Protein AF-A0A916HVB7-F1 (afdb_monomer)

Foldseek 3Di:
DDPDDDDDDPVVVVVCVVVVHDDDDDDDCQDDDDPDPPDPDDDDPVSSVCCCPPPPVVVVVVVVVVVVVVD

Radius of gyration: 15.53 Å; Cα contacts (8 Å, |Δi|>4): 29; chains: 1; bounding box: 31×29×39 Å

pLDDT: mean 94.3, std 4.96, range [77.62, 98.69]

Solvent-accessible surface area (backbone atoms only — not comparable to full-atom values): 4833 Å² total; per-residue (Å²): 135,81,95,74,88,79,97,68,66,59,69,60,50,53,54,41,46,74,72,72,48,89,86,87,86,84,83,78,85,50,71,81,87,80,84,58,92,84,52,98,71,77,94,47,73,65,55,35,50,50,38,38,62,75,63,39,45,67,56,50,53,53,50,52,53,56,52,62,76,74,108

Secondary structure (DSSP, 8-state):
--S---SSSHHHHHHHHHTT----------S-----TT-S----HHHHHHHIIIIIHHHHHHHHHHHHTT-

Mean predicted aligned error: 3.7 Å

Structure (mmCIF, N/CA/C/O backbone):
data_AF-A0A916HVB7-F1
#
_entry.id   AF-A0A916HVB7-F1
#
loop_
_atom_site.group_PDB
_atom_site.id
_atom_site.type_symbol
_atom_site.label_atom_id
_atom_site.label_alt_id
_atom_site.label_comp_id
_atom_site.label_asym_id
_atom_site.label_entity_id
_atom_site.label_seq_id
_atom_site.pdbx_PDB_ins_code
_atom_site.Cartn_x
_atom_site.Cartn_y
_atom_site.Cartn_z
_atom_site.occupancy
_atom_site.B_iso_or_equiv
_atom_site.auth_seq_id
_atom_site.auth_comp_id
_atom_site.auth_asym_id
_atom_site.auth_atom_id
_atom_site.pdbx_PDB_model_num
ATOM 1 N N . GLY A 1 1 ? -6.253 -14.855 -8.902 1.00 77.62 1 GLY A N 1
ATOM 2 C CA . GLY A 1 1 ? -5.143 -14.027 -9.406 1.00 77.62 1 GLY A CA 1
ATOM 3 C C . GLY A 1 1 ? -5.030 -12.820 -8.507 1.00 77.62 1 GLY A C 1
ATOM 4 O O . GLY A 1 1 ? -6.059 -12.415 -7.986 1.00 77.62 1 GLY A O 1
ATOM 5 N N . ALA A 1 2 ? -3.822 -12.328 -8.246 1.00 90.69 2 ALA A N 1
ATOM 6 C CA . ALA A 1 2 ? -3.604 -11.107 -7.470 1.00 90.69 2 ALA A CA 1
ATOM 7 C C . ALA A 1 2 ? -3.618 -9.883 -8.401 1.00 90.69 2 ALA A C 1
ATOM 9 O O . ALA A 1 2 ? -3.114 -9.985 -9.517 1.00 90.69 2 ALA A O 1
ATOM 10 N N . ASP A 1 3 ? -4.152 -8.752 -7.936 1.00 93.75 3 ASP A N 1
ATOM 11 C CA . ASP A 1 3 ? -4.183 -7.489 -8.697 1.00 93.75 3 ASP A CA 1
ATOM 12 C C . ASP A 1 3 ? -2.972 -6.583 -8.401 1.00 93.75 3 ASP A C 1
ATOM 14 O O . ASP A 1 3 ? -2.648 -5.685 -9.175 1.00 93.75 3 ASP A O 1
ATOM 18 N N 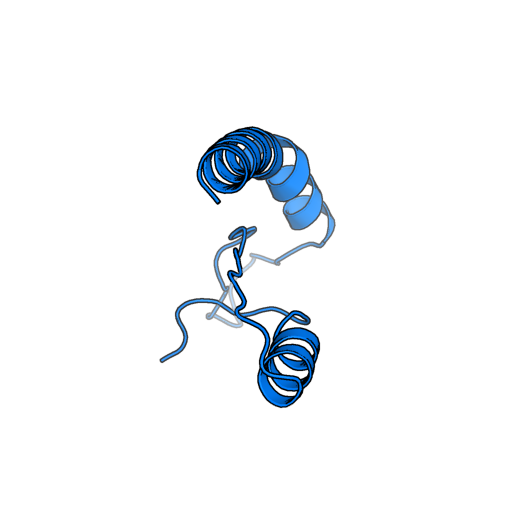. ALA A 1 4 ? -2.301 -6.810 -7.268 1.00 94.62 4 ALA A N 1
ATOM 19 C CA . ALA A 1 4 ? -1.092 -6.110 -6.846 1.00 94.62 4 ALA A CA 1
ATOM 20 C C . ALA A 1 4 ? -0.265 -6.990 -5.895 1.00 94.62 4 ALA A C 1
ATOM 22 O O . ALA A 1 4 ? -0.799 -7.886 -5.235 1.00 94.62 4 ALA A O 1
ATOM 23 N N . VAL A 1 5 ? 1.035 -6.705 -5.794 1.00 93.94 5 VAL A N 1
ATOM 24 C CA . VAL A 1 5 ? 1.966 -7.370 -4.874 1.00 93.94 5 VAL A CA 1
ATOM 25 C C . VAL A 1 5 ? 2.804 -6.331 -4.136 1.00 93.94 5 VAL A C 1
ATOM 27 O O . VAL A 1 5 ? 3.180 -5.302 -4.691 1.00 93.94 5 VAL A O 1
ATOM 30 N N . GLY A 1 6 ? 3.076 -6.591 -2.861 1.00 94.38 6 GLY A N 1
ATOM 31 C CA . GLY A 1 6 ? 3.879 -5.730 -2.004 1.00 94.38 6 GLY A CA 1
ATOM 32 C C . GLY A 1 6 ? 4.431 -6.506 -0.815 1.00 94.38 6 GLY A C 1
ATOM 33 O O . GLY A 1 6 ? 4.034 -7.641 -0.560 1.00 94.38 6 GLY A O 1
ATOM 34 N N . MET A 1 7 ? 5.361 -5.889 -0.090 1.00 96.00 7 MET A N 1
ATOM 35 C CA . MET A 1 7 ? 6.117 -6.537 0.992 1.00 96.00 7 MET A CA 1
ATOM 36 C C . MET A 1 7 ? 5.639 -6.148 2.404 1.00 96.00 7 MET A C 1
ATOM 38 O O . MET A 1 7 ? 6.311 -6.454 3.384 1.00 96.00 7 MET A O 1
ATOM 42 N N . SER A 1 8 ? 4.504 -5.453 2.533 1.00 96.88 8 SER A N 1
ATOM 43 C CA . SER A 1 8 ? 4.004 -4.912 3.807 1.00 96.88 8 SER A CA 1
ATOM 44 C C . SER A 1 8 ? 2.482 -5.049 3.946 1.00 96.88 8 SER A C 1
ATOM 46 O O . SER A 1 8 ? 1.825 -5.713 3.142 1.00 96.88 8 SER A O 1
ATOM 48 N N . THR A 1 9 ? 1.902 -4.373 4.944 1.00 97.75 9 THR A N 1
ATOM 49 C CA . THR A 1 9 ? 0.462 -4.121 5.132 1.00 97.75 9 THR A CA 1
ATOM 50 C C . THR A 1 9 ? -0.345 -5.310 5.650 1.00 97.75 9 THR A C 1
ATOM 52 O O . THR A 1 9 ? -1.166 -5.137 6.551 1.00 97.75 9 THR A O 1
ATOM 55 N N . VAL A 1 10 ? -0.155 -6.518 5.111 1.00 97.94 10 VAL A N 1
ATOM 56 C CA . VAL A 1 10 ? -0.981 -7.685 5.481 1.00 97.94 10 VAL A CA 1
ATOM 57 C C . VAL A 1 10 ? -0.862 -8.005 6.971 1.00 97.94 10 VAL A C 1
ATOM 59 O O . VAL A 1 10 ? -1.878 -8.219 7.631 1.00 97.94 10 VAL A O 1
ATOM 62 N N . ASN A 1 11 ? 0.353 -7.987 7.518 1.00 98.19 11 ASN A N 1
ATOM 63 C CA . ASN A 1 11 ? 0.588 -8.340 8.919 1.00 98.19 11 ASN A CA 1
ATOM 64 C C . ASN A 1 11 ? -0.096 -7.345 9.870 1.00 98.19 11 ASN A C 1
ATOM 66 O O . ASN A 1 11 ? -0.747 -7.741 10.836 1.00 98.19 11 ASN A O 1
ATOM 70 N N . GLU A 1 12 ? -0.012 -6.055 9.560 1.00 98.56 12 GLU A N 1
ATOM 71 C CA . GLU A 1 12 ? -0.632 -4.969 10.310 1.00 98.56 12 GLU A CA 1
ATOM 72 C C . GLU A 1 12 ? -2.165 -5.067 10.268 1.00 98.56 12 GLU A C 1
ATOM 74 O O . GLU A 1 12 ? -2.825 -4.945 11.303 1.00 98.56 12 GLU A O 1
ATOM 79 N N . VAL A 1 13 ? -2.740 -5.355 9.092 1.00 98.50 13 VAL A N 1
ATOM 80 C CA . VAL A 1 13 ? -4.191 -5.539 8.913 1.00 98.50 13 VAL A CA 1
ATOM 81 C C . VAL A 1 13 ? -4.694 -6.731 9.725 1.00 98.50 13 VAL A C 1
ATOM 83 O O . VAL A 1 13 ? -5.725 -6.616 10.390 1.00 98.50 13 VAL A O 1
ATOM 86 N N . VAL A 1 14 ? -3.982 -7.861 9.703 1.00 98.56 14 VAL A N 1
ATOM 87 C CA . VAL A 1 14 ? -4.360 -9.074 10.449 1.00 98.56 14 VAL A CA 1
ATOM 88 C C . VAL A 1 14 ? -4.440 -8.779 11.947 1.00 98.56 14 VAL A C 1
ATOM 90 O O . VAL A 1 14 ? -5.452 -9.090 12.579 1.00 98.56 14 VAL A O 1
ATOM 93 N N . VAL A 1 15 ? -3.426 -8.112 12.508 1.00 98.69 15 VAL A N 1
ATOM 94 C CA . VAL A 1 15 ? -3.397 -7.746 13.934 1.00 98.69 15 VAL A CA 1
ATOM 95 C C . VAL A 1 15 ? -4.495 -6.733 14.277 1.00 98.69 15 VAL A C 1
ATOM 97 O O . VAL A 1 15 ? -5.227 -6.927 15.247 1.00 98.69 15 VAL A O 1
ATOM 100 N N . ALA A 1 16 ? -4.681 -5.684 13.471 1.00 98.69 16 ALA A N 1
ATOM 101 C CA . ALA A 1 16 ? -5.719 -4.679 13.712 1.00 98.69 16 ALA A CA 1
ATOM 102 C C . ALA A 1 16 ? -7.134 -5.286 13.676 1.00 98.69 16 ALA A C 1
ATOM 104 O O . ALA A 1 16 ? -7.975 -4.984 14.528 1.00 98.69 16 ALA A O 1
ATOM 105 N N . ARG A 1 17 ? -7.396 -6.190 12.722 1.00 98.50 17 ARG A N 1
ATOM 106 C CA . ARG A 1 17 ? -8.671 -6.916 12.624 1.00 98.50 17 ARG A CA 1
ATOM 107 C C . ARG A 1 17 ? -8.884 -7.864 13.796 1.00 98.50 17 ARG A C 1
ATOM 109 O O . ARG A 1 17 ? -10.001 -7.911 14.307 1.00 98.50 17 ARG A O 1
ATOM 116 N N . HIS A 1 18 ? -7.841 -8.558 14.249 1.00 98.50 18 HIS A N 1
ATOM 117 C CA . HIS A 1 18 ? -7.899 -9.385 15.456 1.00 98.50 18 HIS A CA 1
ATOM 118 C C . HIS A 1 18 ? -8.314 -8.562 16.690 1.00 98.50 18 HIS A C 1
ATOM 120 O O . HIS A 1 18 ? -9.091 -9.032 17.515 1.00 98.50 18 HIS A O 1
ATOM 126 N N . CYS A 1 19 ? -7.883 -7.301 16.776 1.00 98.62 19 CYS A N 1
ATOM 127 C CA . CYS A 1 19 ? -8.273 -6.364 17.836 1.00 98.62 19 CYS A CA 1
ATOM 128 C C . CYS A 1 19 ? -9.633 -5.665 17.612 1.00 98.62 19 CYS A C 1
ATOM 130 O O . CYS A 1 19 ? -9.965 -4.729 18.335 1.00 98.62 19 CYS A O 1
ATOM 132 N N . GLY A 1 20 ? -10.426 -6.074 16.615 1.00 98.38 20 GLY A N 1
ATOM 133 C CA . GLY A 1 20 ? -11.756 -5.511 16.349 1.00 98.38 20 GLY A CA 1
ATOM 134 C C . GLY A 1 20 ? -11.763 -4.165 15.613 1.00 98.38 20 GLY A C 1
ATOM 135 O O . GLY A 1 20 ? -12.811 -3.527 15.510 1.00 98.38 20 GLY A O 1
ATOM 136 N N . MET A 1 21 ? -10.628 -3.718 15.069 1.00 98.62 21 MET A N 1
ATOM 137 C CA . MET A 1 21 ? -10.539 -2.441 14.355 1.00 98.62 21 MET A CA 1
ATOM 138 C C . MET A 1 21 ? -11.094 -2.555 12.924 1.00 98.62 21 MET A C 1
ATOM 140 O O . MET A 1 21 ? -11.029 -3.603 12.270 1.00 98.62 21 MET A O 1
ATOM 144 N N . ARG A 1 22 ? -11.640 -1.454 12.397 1.00 97.38 22 ARG A N 1
ATOM 145 C CA . ARG A 1 22 ? -11.888 -1.306 10.952 1.00 97.38 22 ARG A CA 1
ATOM 146 C C . ARG A 1 22 ? -10.619 -0.771 10.294 1.00 97.38 22 ARG A C 1
ATOM 148 O O . ARG A 1 22 ? -9.977 0.108 10.859 1.00 97.38 22 ARG A O 1
ATOM 155 N N . VAL A 1 23 ? -10.275 -1.292 9.116 1.00 97.81 23 VAL A N 1
ATOM 156 C CA . VAL A 1 23 ? -9.051 -0.921 8.391 1.00 97.81 23 VAL A CA 1
ATOM 157 C C . VAL A 1 23 ? -9.399 -0.547 6.954 1.00 97.81 23 VAL A C 1
ATOM 159 O O . VAL A 1 23 ? -10.155 -1.263 6.300 1.00 97.81 23 VAL A O 1
ATOM 162 N N . LEU A 1 24 ? -8.840 0.566 6.480 1.00 96.94 24 LEU A N 1
ATOM 163 C CA . LEU A 1 24 ? -8.844 0.999 5.084 1.00 96.94 24 LEU A CA 1
ATOM 164 C C . LEU A 1 24 ? -7.385 1.066 4.623 1.00 96.94 24 LEU A C 1
ATO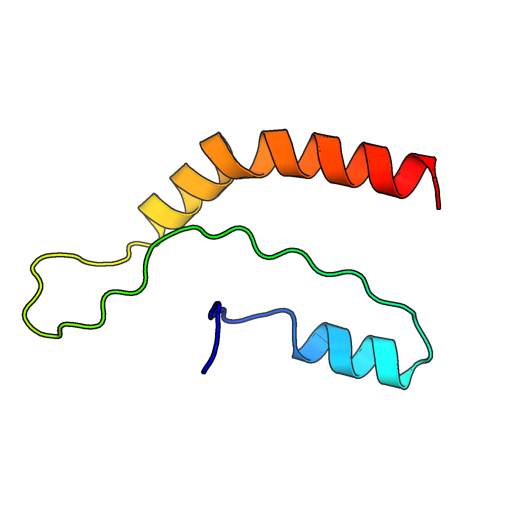M 166 O O . LEU A 1 24 ? -6.588 1.766 5.242 1.00 96.94 24 LEU A O 1
ATOM 170 N N . GLY A 1 25 ? -7.039 0.319 3.575 1.00 95.69 25 GLY A N 1
ATOM 171 C CA . GLY A 1 25 ? -5.693 0.281 3.003 1.00 95.69 25 GLY A CA 1
ATOM 172 C C . GLY A 1 25 ? -5.669 0.841 1.585 1.00 95.69 25 GLY A C 1
ATOM 173 O 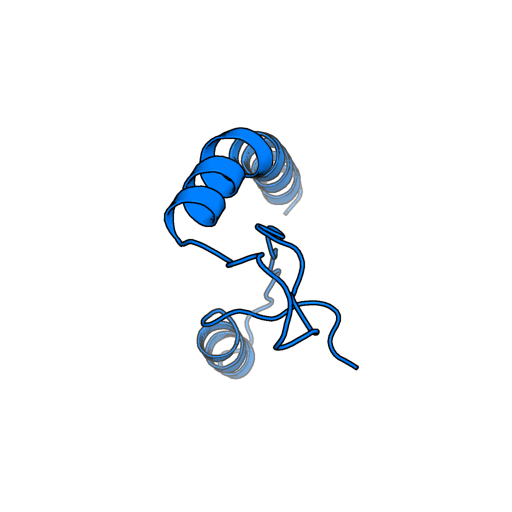O . GLY A 1 25 ? -6.636 0.686 0.842 1.00 95.69 25 GLY A O 1
ATOM 174 N N . PHE A 1 26 ? -4.553 1.464 1.212 1.00 95.94 26 PHE A N 1
ATOM 175 C CA . PHE A 1 26 ? -4.296 1.960 -0.138 1.00 95.94 26 PHE A CA 1
ATOM 176 C C . PHE A 1 26 ? -2.975 1.384 -0.645 1.00 95.94 26 PHE A C 1
ATOM 178 O O . PHE A 1 26 ? -1.982 1.398 0.081 1.00 95.94 26 PHE A O 1
ATOM 185 N N . SER A 1 27 ? -2.950 0.936 -1.898 1.00 96.38 27 SER A N 1
ATOM 186 C CA . SER A 1 27 ? -1.724 0.531 -2.587 1.00 96.38 27 SER A CA 1
ATOM 187 C C . SER A 1 27 ? -1.422 1.533 -3.691 1.00 96.38 27 SER A C 1
ATOM 189 O O . SER A 1 27 ? -2.185 1.668 -4.645 1.00 96.38 27 SER A O 1
ATOM 191 N N . GLY A 1 28 ? -0.312 2.255 -3.556 1.00 96.12 28 GLY A N 1
ATOM 192 C CA . GLY A 1 28 ? 0.229 3.054 -4.647 1.00 96.12 28 GLY A CA 1
ATOM 193 C C . GLY A 1 28 ? 0.965 2.140 -5.620 1.00 96.12 28 GLY A C 1
ATOM 194 O O . GLY A 1 28 ? 1.995 1.583 -5.256 1.00 96.12 28 GLY A O 1
ATOM 195 N N . ILE A 1 29 ? 0.434 1.963 -6.829 1.00 95.69 29 ILE A N 1
ATOM 196 C CA . ILE A 1 29 ? 1.060 1.111 -7.846 1.00 95.69 29 ILE A CA 1
ATOM 197 C C . ILE A 1 29 ? 2.274 1.843 -8.419 1.00 95.69 29 ILE A C 1
ATOM 199 O O . ILE A 1 29 ? 2.132 2.782 -9.201 1.00 95.69 29 ILE A O 1
ATOM 203 N N . SER A 1 30 ? 3.463 1.445 -7.970 1.00 93.12 30 SER A N 1
ATOM 204 C CA . SER A 1 30 ? 4.732 2.090 -8.317 1.00 93.12 30 SER A CA 1
ATOM 205 C C . SER A 1 30 ? 5.295 1.654 -9.663 1.00 93.12 30 SER A C 1
ATOM 207 O O . SER A 1 30 ? 5.999 2.428 -10.298 1.00 93.12 30 SER A O 1
ATOM 209 N N . ASN A 1 31 ? 4.992 0.431 -10.090 1.00 92.81 31 ASN A N 1
ATOM 210 C CA . ASN A 1 31 ? 5.517 -0.175 -11.307 1.00 92.81 31 ASN A CA 1
ATOM 211 C C . ASN A 1 31 ? 4.568 -1.270 -11.812 1.00 92.81 31 ASN A C 1
ATOM 213 O O . ASN A 1 31 ? 3.682 -1.734 -11.088 1.00 92.81 31 ASN A O 1
ATOM 217 N N . ILE A 1 32 ? 4.784 -1.693 -13.056 1.00 89.44 32 ILE A N 1
ATOM 218 C CA . ILE A 1 32 ? 4.138 -2.872 -13.638 1.00 89.44 32 ILE A CA 1
ATOM 219 C C . ILE A 1 32 ? 4.997 -4.095 -13.294 1.00 89.44 32 ILE A C 1
ATOM 221 O O . ILE A 1 32 ? 6.225 -4.000 -13.243 1.00 89.44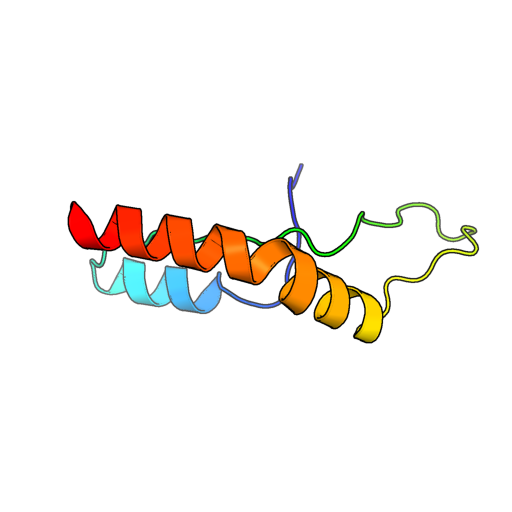 32 ILE A O 1
ATOM 225 N N . CYS A 1 33 ? 4.361 -5.230 -12.998 1.00 88.19 33 CYS A N 1
ATOM 226 C CA . CYS A 1 33 ? 5.088 -6.483 -12.811 1.00 88.19 33 CYS A CA 1
ATOM 227 C C . CYS A 1 33 ? 5.694 -6.923 -14.144 1.00 88.19 33 CYS A C 1
ATOM 229 O O . CYS A 1 33 ? 4.986 -6.986 -15.144 1.00 88.19 33 CYS A O 1
ATOM 231 N N . ILE A 1 34 ? 6.987 -7.230 -14.131 1.00 88.06 34 ILE A N 1
ATOM 232 C CA . ILE A 1 34 ? 7.686 -7.831 -15.264 1.00 88.06 34 ILE A CA 1
ATOM 233 C C . ILE A 1 34 ? 7.555 -9.345 -15.091 1.00 88.06 34 ILE A C 1
ATOM 235 O O . ILE A 1 34 ? 8.054 -9.903 -14.113 1.00 88.06 34 ILE A O 1
ATOM 239 N N . ASP A 1 35 ? 6.788 -9.978 -15.971 1.00 85.19 35 ASP A N 1
ATOM 240 C CA . ASP A 1 35 ? 6.450 -11.405 -15.939 1.00 85.19 35 ASP A CA 1
ATOM 241 C C . ASP A 1 35 ? 7.254 -12.243 -16.944 1.00 85.19 35 ASP A C 1
ATOM 243 O O . ASP A 1 35 ? 7.245 -13.472 -16.860 1.00 85.19 35 ASP A O 1
ATOM 247 N N . ASP A 1 36 ? 7.981 -11.581 -17.844 1.00 87.06 36 ASP A N 1
ATOM 248 C CA . ASP A 1 36 ? 8.915 -12.191 -18.783 1.00 87.06 36 ASP A CA 1
ATOM 249 C C . ASP A 1 36 ? 10.346 -12.189 -18.204 1.00 87.06 36 ASP A C 1
ATOM 251 O O . ASP A 1 36 ? 10.912 -11.113 -17.987 1.00 87.06 36 ASP A O 1
ATOM 255 N N . PRO A 1 37 ? 10.948 -13.365 -17.937 1.00 80.56 37 PRO A N 1
ATOM 256 C CA . PRO A 1 37 ? 12.313 -13.461 -17.426 1.00 80.56 37 PRO A CA 1
ATOM 257 C C . PRO A 1 37 ? 13.388 -13.000 -18.424 1.00 80.56 37 PRO A C 1
ATOM 259 O O . PRO A 1 37 ? 14.513 -12.755 -17.991 1.00 80.56 37 PRO A O 1
ATOM 262 N N . ASP A 1 38 ? 13.064 -12.874 -19.716 1.00 89.12 38 ASP A N 1
ATOM 263 C CA . ASP A 1 38 ? 13.981 -12.402 -20.762 1.00 89.12 38 ASP A CA 1
ATOM 264 C C . ASP A 1 38 ? 13.823 -10.894 -21.054 1.00 89.12 38 ASP A C 1
ATOM 266 O O . ASP A 1 38 ? 14.482 -10.357 -21.948 1.00 89.12 38 ASP A O 1
ATOM 270 N N . ALA A 1 39 ? 12.951 -10.185 -20.328 1.00 86.00 39 ALA A N 1
ATOM 271 C CA . ALA A 1 39 ? 12.770 -8.752 -20.517 1.00 86.00 39 ALA A CA 1
ATOM 272 C C . ALA A 1 39 ? 13.989 -7.952 -20.029 1.00 86.00 39 ALA A C 1
ATOM 274 O O . ALA A 1 39 ? 14.410 -8.073 -18.883 1.00 86.00 39 ALA A O 1
ATOM 275 N N . ASP A 1 40 ? 14.456 -7.007 -20.850 1.00 83.81 40 ASP A N 1
ATOM 276 C CA . ASP A 1 40 ? 15.486 -6.012 -20.487 1.00 83.81 40 ASP A CA 1
ATOM 277 C C . ASP A 1 40 ? 14.966 -4.913 -19.522 1.00 83.81 40 ASP A C 1
ATOM 279 O O . ASP A 1 40 ? 15.523 -3.816 -19.429 1.00 83.81 40 ASP A O 1
ATOM 283 N N . LEU A 1 41 ? 13.853 -5.164 -18.826 1.00 82.19 41 LEU A N 1
ATOM 284 C CA . LEU A 1 41 ? 13.234 -4.246 -17.874 1.00 82.19 41 LEU A CA 1
ATOM 285 C C . LEU A 1 41 ? 13.482 -4.751 -16.455 1.00 82.19 41 LEU A C 1
ATOM 287 O O . LEU A 1 41 ? 13.231 -5.912 -16.153 1.00 82.19 41 LEU A O 1
ATOM 291 N N . GLU A 1 42 ? 13.897 -3.855 -15.563 1.00 84.12 42 GLU A N 1
ATOM 292 C CA . GLU A 1 42 ? 14.066 -4.151 -14.141 1.00 84.12 42 GLU A CA 1
ATOM 293 C C . GLU A 1 42 ? 13.260 -3.168 -13.295 1.00 84.12 42 GLU A C 1
ATOM 295 O O . GLU A 1 42 ? 13.335 -1.954 -13.483 1.00 84.12 42 GLU A O 1
ATOM 300 N N . ALA A 1 43 ? 12.523 -3.688 -12.313 1.00 86.19 43 ALA A N 1
ATOM 301 C CA . ALA A 1 43 ? 11.894 -2.851 -11.302 1.00 86.19 43 ALA A CA 1
ATOM 302 C C . ALA A 1 43 ? 12.964 -2.371 -10.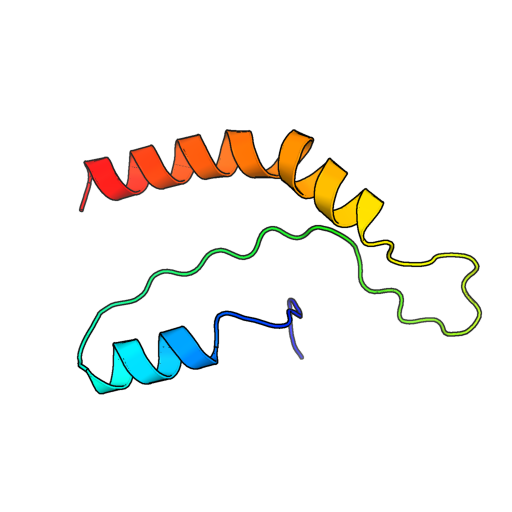312 1.00 86.19 43 ALA A C 1
ATOM 304 O O . ALA A 1 43 ? 13.475 -3.148 -9.502 1.00 86.19 43 ALA A O 1
ATOM 305 N N . THR A 1 44 ? 13.297 -1.082 -10.357 1.00 92.06 44 THR A N 1
ATOM 306 C CA . THR A 1 44 ? 14.316 -0.507 -9.468 1.00 92.06 44 THR A CA 1
ATOM 307 C C . THR A 1 44 ? 13.686 0.195 -8.270 1.00 92.06 44 THR A C 1
ATOM 309 O O . THR A 1 44 ? 12.612 0.790 -8.354 1.00 92.06 44 THR A O 1
ATOM 312 N N . HIS A 1 45 ? 14.385 0.196 -7.132 1.00 93.31 45 HIS A N 1
ATOM 313 C CA . HIS A 1 45 ? 13.911 0.939 -5.963 1.00 93.31 45 HIS A CA 1
ATOM 314 C C . HIS A 1 45 ? 13.836 2.452 -6.226 1.00 93.31 45 HIS A C 1
ATOM 316 O O . HIS A 1 45 ? 12.936 3.118 -5.721 1.00 93.31 45 HIS A O 1
ATOM 322 N N . GLN A 1 46 ? 14.747 2.994 -7.042 1.00 95.19 46 GLN A N 1
ATOM 323 C CA . GLN A 1 46 ? 14.745 4.416 -7.378 1.00 95.19 46 GLN A CA 1
ATOM 324 C C . GLN A 1 46 ? 13.489 4.808 -8.165 1.00 95.19 46 GLN A C 1
ATOM 326 O O . GLN A 1 46 ? 12.837 5.785 -7.808 1.00 95.19 46 GLN A O 1
ATOM 331 N N . GLU A 1 47 ? 13.093 4.013 -9.164 1.00 92.94 47 GLU A N 1
ATOM 332 C CA . GLU A 1 47 ? 11.843 4.232 -9.901 1.00 92.94 47 GLU A CA 1
ATOM 333 C C . GLU A 1 47 ? 10.631 4.220 -8.960 1.00 92.94 47 GLU A C 1
ATOM 335 O O . GLU A 1 47 ? 9.775 5.104 -9.028 1.00 92.94 47 GLU A O 1
ATOM 340 N N . VAL A 1 48 ? 10.590 3.261 -8.028 1.00 95.12 48 VAL A N 1
ATOM 341 C CA . VAL A 1 48 ? 9.524 3.171 -7.023 1.00 95.12 48 VAL A CA 1
ATOM 342 C C . VAL A 1 48 ? 9.440 4.450 -6.183 1.00 95.12 48 VAL A C 1
ATOM 344 O O . VAL A 1 48 ? 8.342 4.966 -5.956 1.00 95.12 48 VAL A O 1
ATOM 347 N N . LEU A 1 49 ? 10.582 4.990 -5.746 1.00 96.69 49 LEU A N 1
ATOM 348 C CA . LEU A 1 49 ? 10.645 6.235 -4.974 1.00 96.69 49 LEU A CA 1
ATOM 349 C C . LEU A 1 49 ? 10.222 7.456 -5.796 1.00 96.69 49 LEU A C 1
ATOM 351 O O . LEU A 1 49 ? 9.493 8.313 -5.284 1.00 96.69 49 LEU A O 1
ATOM 355 N N . ASP A 1 50 ? 10.642 7.529 -7.057 1.00 96.25 50 ASP A N 1
ATOM 356 C CA . ASP A 1 50 ? 10.324 8.641 -7.949 1.00 96.25 50 ASP A CA 1
ATOM 357 C C . ASP A 1 50 ? 8.823 8.672 -8.261 1.00 96.25 50 ASP A C 1
ATOM 359 O O . ASP A 1 50 ? 8.174 9.708 -8.094 1.00 96.25 50 ASP A O 1
ATOM 363 N N . VAL A 1 51 ? 8.231 7.525 -8.616 1.00 95.69 51 VAL A N 1
ATOM 364 C CA . VAL A 1 51 ? 6.781 7.398 -8.833 1.00 95.69 51 VAL A CA 1
ATOM 365 C C . VAL A 1 51 ? 6.012 7.681 -7.542 1.00 95.69 51 VAL A C 1
ATOM 367 O O . VAL A 1 51 ? 5.035 8.438 -7.560 1.00 95.69 51 VAL A O 1
ATOM 370 N N . GLY A 1 52 ? 6.474 7.137 -6.414 1.00 96.69 52 GLY A N 1
ATOM 371 C CA . GLY A 1 52 ? 5.901 7.381 -5.093 1.00 96.69 52 GLY A CA 1
ATOM 372 C C . GLY A 1 52 ? 5.813 8.872 -4.776 1.00 96.69 52 GLY A C 1
ATOM 373 O O . GLY A 1 52 ? 4.729 9.402 -4.523 1.00 96.69 52 GLY A O 1
ATOM 374 N N . THR A 1 53 ? 6.946 9.562 -4.857 1.00 96.62 53 THR A N 1
ATOM 375 C CA . THR A 1 53 ? 7.068 10.967 -4.457 1.00 96.62 53 THR A CA 1
ATOM 376 C C . THR A 1 53 ? 6.382 11.910 -5.442 1.00 96.62 53 THR A C 1
ATOM 378 O O . THR A 1 53 ? 5.671 12.823 -5.027 1.00 96.62 53 THR A O 1
ATOM 381 N N . GLN A 1 54 ? 6.576 11.701 -6.746 1.00 96.12 54 GLN A N 1
ATOM 382 C CA . GLN A 1 54 ? 6.142 12.659 -7.766 1.00 96.12 54 GLN A CA 1
ATOM 383 C C . GLN A 1 54 ? 4.693 12.444 -8.211 1.00 96.12 54 GLN A C 1
ATOM 385 O O . GLN A 1 54 ? 4.005 13.416 -8.521 1.00 96.12 54 GLN A O 1
ATOM 390 N N . LYS A 1 55 ? 4.215 11.192 -8.256 1.00 95.62 55 LYS A N 1
ATOM 391 C CA . LYS A 1 55 ? 2.897 10.856 -8.825 1.00 95.62 55 LYS A CA 1
ATOM 392 C C . LYS A 1 55 ? 1.874 10.435 -7.772 1.00 95.62 55 LYS A C 1
ATOM 394 O O . LYS A 1 55 ? 0.718 10.840 -7.865 1.00 95.62 55 LYS A O 1
ATOM 399 N N . ILE A 1 56 ? 2.274 9.643 -6.777 1.00 97.62 56 ILE A N 1
ATOM 400 C CA . ILE A 1 56 ? 1.328 9.038 -5.823 1.00 97.62 56 ILE A CA 1
ATOM 401 C C . ILE A 1 56 ? 1.024 9.983 -4.655 1.00 97.62 56 ILE A C 1
ATOM 403 O O . ILE A 1 56 ? -0.146 10.215 -4.340 1.00 97.62 56 ILE A O 1
ATOM 407 N N . VAL A 1 57 ? 2.054 10.554 -4.022 1.00 97.88 57 VAL A N 1
ATOM 408 C CA . VAL A 1 57 ? 1.914 11.367 -2.800 1.00 97.88 57 VAL A CA 1
ATOM 409 C C . VAL A 1 57 ? 0.903 12.518 -2.938 1.00 97.88 57 VAL A C 1
ATOM 411 O O . VAL A 1 57 ? 0.056 12.638 -2.049 1.00 97.88 57 VAL A O 1
ATOM 414 N N . PRO A 1 58 ? 0.893 13.339 -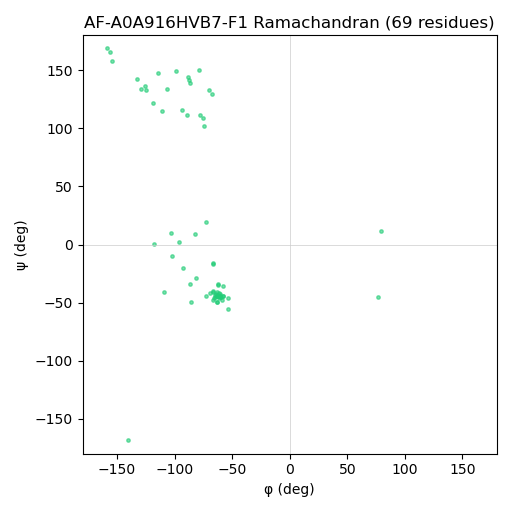4.011 1.00 97.06 58 PRO A N 1
ATOM 415 C CA . PRO A 1 58 ? -0.052 14.454 -4.111 1.00 97.06 58 PRO A CA 1
ATOM 416 C C . PRO A 1 58 ? -1.523 14.006 -4.098 1.00 97.06 58 PRO A C 1
ATOM 418 O O . PRO A 1 58 ? -2.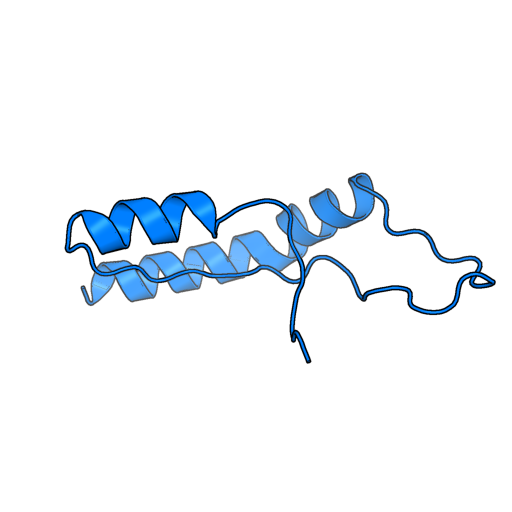344 14.571 -3.369 1.00 97.06 58 PRO A O 1
ATOM 421 N N . GLY A 1 59 ? -1.847 12.958 -4.863 1.00 97.25 59 GLY A N 1
ATOM 422 C CA . GLY A 1 59 ? -3.196 12.391 -4.925 1.00 97.25 59 GLY A CA 1
ATOM 423 C C . GLY A 1 59 ? -3.589 11.698 -3.623 1.00 97.25 59 GLY A C 1
ATOM 424 O O . GLY A 1 59 ? -4.693 11.909 -3.118 1.00 97.25 59 GLY A O 1
ATOM 425 N N . LEU A 1 60 ? -2.661 10.944 -3.027 1.00 97.81 60 LEU A N 1
ATOM 426 C CA . LEU A 1 60 ? -2.891 10.265 -1.756 1.00 97.81 60 LEU A CA 1
ATOM 427 C C . LEU A 1 60 ? -3.157 11.262 -0.620 1.00 97.81 60 LEU A C 1
ATOM 429 O O . LEU A 1 60 ? -4.075 11.047 0.165 1.00 97.81 60 LEU A O 1
ATOM 433 N N . ILE A 1 61 ? -2.431 12.385 -0.556 1.00 97.94 61 ILE A N 1
ATOM 434 C CA . ILE A 1 61 ? -2.689 13.446 0.434 1.00 97.94 61 ILE A CA 1
ATOM 435 C C . ILE A 1 61 ? -4.107 14.005 0.277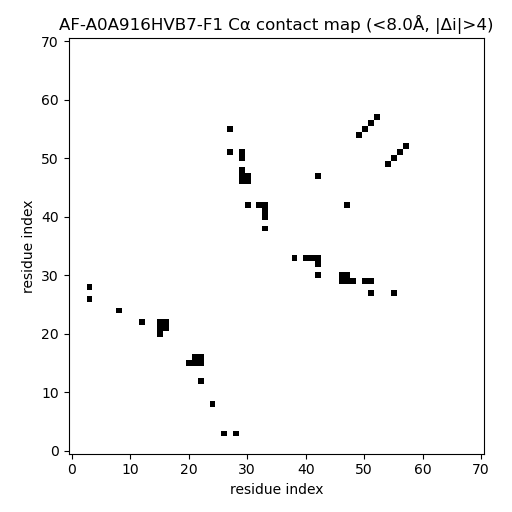 1.00 97.94 61 ILE A C 1
ATOM 437 O O . ILE A 1 61 ? -4.805 14.189 1.276 1.00 97.94 61 ILE A O 1
ATOM 441 N N . SER A 1 62 ? -4.539 14.289 -0.956 1.00 97.81 62 SER A N 1
ATOM 442 C CA . SER A 1 62 ? -5.891 14.793 -1.220 1.00 97.81 62 SER A CA 1
ATOM 443 C C . SER A 1 62 ? -6.958 13.788 -0.779 1.00 97.81 62 SER A C 1
ATOM 445 O O . SER A 1 62 ? -7.888 14.156 -0.057 1.00 97.81 62 SER A O 1
ATOM 447 N N . LEU A 1 63 ? -6.770 12.513 -1.125 1.00 96.94 63 LEU A N 1
ATOM 448 C CA . LEU A 1 63 ? -7.676 11.428 -0.764 1.00 96.94 63 LEU A CA 1
ATOM 449 C C . LEU A 1 63 ? -7.760 11.229 0.752 1.00 96.94 63 LEU A C 1
ATOM 451 O O . LEU A 1 63 ? -8.857 11.200 1.303 1.00 96.94 63 LEU A O 1
ATOM 455 N N . LEU A 1 64 ? -6.617 11.145 1.438 1.00 97.31 64 LEU A N 1
ATOM 456 C CA . LEU A 1 64 ? -6.566 10.963 2.889 1.00 97.31 64 LEU A CA 1
ATOM 457 C C . LEU A 1 64 ? -7.239 12.123 3.625 1.00 97.31 64 LEU A C 1
ATOM 459 O O . LEU A 1 64 ? -8.014 11.884 4.547 1.00 97.31 64 LEU A O 1
ATOM 463 N N . ARG A 1 65 ? -7.001 13.370 3.195 1.00 98.00 65 ARG A N 1
ATOM 464 C CA . ARG A 1 65 ? -7.692 14.543 3.755 1.00 98.00 65 ARG A CA 1
ATOM 465 C C . ARG A 1 65 ? -9.204 14.452 3.566 1.00 98.00 65 ARG A C 1
ATOM 467 O O . ARG A 1 65 ? -9.935 14.726 4.510 1.00 98.00 65 ARG A O 1
ATOM 474 N N . GLY A 1 66 ? -9.661 14.050 2.379 1.00 98.06 66 GLY A N 1
ATOM 475 C CA . GLY A 1 66 ? -11.084 13.872 2.089 1.00 98.06 66 GLY A CA 1
ATOM 476 C C . GLY A 1 66 ? -11.731 12.781 2.941 1.00 98.06 66 GLY A C 1
ATOM 477 O O . GLY A 1 66 ? -12.795 13.005 3.506 1.00 98.06 66 GLY A O 1
ATOM 478 N N . VAL A 1 67 ? -11.067 11.631 3.088 1.00 97.19 67 VAL A N 1
ATOM 479 C CA . VAL A 1 67 ? -11.546 10.515 3.918 1.00 97.19 67 VAL A CA 1
ATOM 480 C C . VAL A 1 67 ? -11.623 10.919 5.388 1.00 97.19 67 VAL A C 1
ATOM 482 O O . VAL A 1 67 ? -12.657 10.725 6.012 1.00 97.19 67 VAL A O 1
ATOM 485 N N . ILE A 1 68 ? -10.565 11.520 5.940 1.00 97.25 68 ILE A N 1
ATOM 486 C CA . ILE A 1 68 ? -10.541 11.942 7.350 1.00 97.25 68 ILE A CA 1
ATOM 487 C C . ILE A 1 68 ? -11.616 12.995 7.635 1.00 97.25 68 ILE A C 1
ATOM 489 O O . ILE A 1 68 ? -12.201 12.980 8.709 1.00 97.25 68 ILE A O 1
ATOM 493 N N . ALA A 1 69 ? -11.907 13.889 6.687 1.00 97.50 69 ALA A N 1
ATOM 494 C CA . ALA A 1 69 ? -12.919 14.926 6.871 1.00 97.50 69 ALA A CA 1
ATOM 495 C C . ALA A 1 69 ? -14.360 14.389 6.998 1.00 97.50 69 ALA A C 1
ATOM 497 O O . ALA A 1 69 ? -15.234 15.139 7.430 1.00 97.50 69 ALA A O 1
ATOM 498 N N . VAL A 1 70 ? -14.618 13.136 6.602 1.00 94.88 70 VAL A N 1
ATOM 499 C CA . VAL A 1 70 ? -15.961 12.523 6.607 1.00 94.88 70 VAL A CA 1
ATOM 500 C C . VAL A 1 70 ? -16.084 11.297 7.520 1.00 94.88 70 VAL A C 1
ATOM 502 O O . VAL A 1 70 ? -17.154 10.688 7.564 1.00 94.88 70 VAL A O 1
ATOM 505 N N . LEU A 1 71 ? -15.002 10.912 8.203 1.00 87.62 71 LEU A N 1
ATOM 506 C CA . LEU A 1 71 ? -14.991 9.853 9.220 1.00 87.62 71 LEU A CA 1
ATOM 507 C C . LEU A 1 71 ? -15.362 10.410 10.596 1.00 87.62 71 LEU A C 1
ATOM 509 O O . LEU A 1 71 ? -16.053 9.663 11.325 1.00 87.62 71 LEU A O 1
#

Sequence (71 aa):
GADAVGMSTVNEVVVARHCGMRVLGFSGISNICIDDPDADLEATHQEVLDV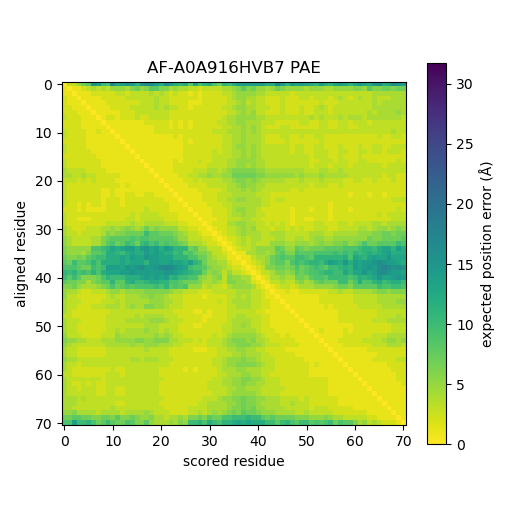GTQKIVPGLISLLRGVIAVL